Protein AF-A0A3D4M7S8-F1 (afdb_monomer)

Secondary structure (DSSP, 8-state):
-PPPPP--HHHHHHHHHHHTT-HHHHHHHHHHHHHHHHHHHHHHHHT---TTSS---EEEEEE-----TTT-----GGGSPPSEEEEPPHHHHHHHHHHHH-GGGEEEEE-SS--EEEEEEEEETTEEEEEEEEETTTTEEEEES--TT-STEEEPHHHHHHHHHH-TT-

Mean predicted aligned error: 6.31 Å

Structure (mmCIF, N/CA/C/O backbone):
data_AF-A0A3D4M7S8-F1
#
_entry.id   AF-A0A3D4M7S8-F1
#
loop_
_atom_site.group_PDB
_atom_site.id
_atom_site.type_symbol
_atom_site.label_atom_id
_atom_site.label_alt_id
_atom_site.label_comp_id
_atom_site.label_asym_id
_atom_site.label_entity_id
_atom_site.label_seq_id
_atom_site.pdbx_PDB_ins_code
_atom_site.Cartn_x
_atom_site.Cartn_y
_atom_site.Cartn_z
_atom_site.occupancy
_atom_site.B_iso_or_equiv
_atom_site.auth_seq_id
_atom_site.auth_comp_id
_atom_site.auth_asym_id
_atom_site.auth_atom_id
_atom_site.pdbx_PDB_model_num
ATOM 1 N N . MET A 1 1 ? 1.469 -21.495 12.853 1.00 38.34 1 MET A N 1
ATOM 2 C CA . MET A 1 1 ? 1.028 -20.091 12.806 1.00 38.34 1 MET A CA 1
ATOM 3 C C . MET A 1 1 ? 2.188 -19.403 12.141 1.00 38.34 1 MET A C 1
ATOM 5 O O . MET A 1 1 ? 3.210 -19.242 12.791 1.00 38.34 1 MET A O 1
ATOM 9 N N . ASP A 1 2 ? 2.115 -19.263 10.822 1.00 37.59 2 ASP A N 1
ATOM 10 C CA . ASP A 1 2 ? 3.260 -18.806 10.039 1.00 37.59 2 ASP A CA 1
ATOM 11 C C . ASP A 1 2 ? 3.527 -17.348 10.408 1.00 37.59 2 ASP A C 1
ATOM 13 O O . ASP A 1 2 ? 2.611 -16.522 10.376 1.00 37.59 2 ASP A O 1
ATOM 17 N N . GLU A 1 3 ? 4.750 -17.072 10.860 1.00 39.53 3 GLU A N 1
ATOM 18 C CA . GLU A 1 3 ? 5.221 -15.721 11.139 1.00 39.53 3 GLU A CA 1
ATOM 19 C C . GLU A 1 3 ? 5.021 -14.890 9.870 1.00 39.53 3 GLU A C 1
ATOM 21 O O . GLU A 1 3 ? 5.575 -15.196 8.812 1.00 39.53 3 GLU A O 1
ATOM 26 N N . GLN A 1 4 ? 4.166 -13.869 9.955 1.00 46.22 4 GLN A N 1
ATOM 27 C CA . GLN A 1 4 ? 4.082 -12.852 8.914 1.00 46.22 4 GLN A CA 1
ATOM 28 C C . GLN A 1 4 ? 5.493 -12.267 8.770 1.00 46.22 4 GLN A C 1
ATOM 30 O O . GLN A 1 4 ? 6.069 -11.892 9.795 1.00 46.22 4 GLN A O 1
ATOM 35 N N . PRO A 1 5 ? 6.074 -12.223 7.558 1.00 51.12 5 PRO A N 1
ATOM 36 C CA . PRO A 1 5 ? 7.415 -11.693 7.386 1.00 51.12 5 PRO A CA 1
ATOM 37 C C . PRO A 1 5 ? 7.458 -10.272 7.946 1.00 51.12 5 PRO A C 1
ATOM 39 O O . PRO A 1 5 ? 6.611 -9.438 7.621 1.00 51.12 5 PRO A O 1
ATOM 42 N N . GLU A 1 6 ? 8.415 -10.040 8.839 1.00 61.84 6 GLU A N 1
ATOM 43 C CA . GLU A 1 6 ? 8.645 -8.748 9.467 1.00 61.84 6 GLU A CA 1
ATOM 44 C C . GLU A 1 6 ? 8.830 -7.681 8.381 1.00 61.84 6 GLU A C 1
ATOM 46 O O . GLU A 1 6 ? 9.541 -7.891 7.394 1.00 61.84 6 GLU A O 1
ATOM 51 N N . TYR A 1 7 ? 8.144 -6.548 8.531 1.00 79.06 7 TYR A N 1
ATOM 52 C CA . TYR A 1 7 ? 8.254 -5.436 7.599 1.00 79.06 7 TYR A CA 1
ATOM 53 C C . TYR A 1 7 ? 9.674 -4.857 7.668 1.00 79.06 7 TYR A C 1
ATOM 55 O O . TYR A 1 7 ? 10.027 -4.141 8.604 1.00 79.06 7 TYR A O 1
ATOM 63 N N . ASN A 1 8 ? 10.506 -5.208 6.686 1.00 87.38 8 ASN A N 1
ATOM 64 C CA . ASN A 1 8 ? 11.926 -4.878 6.668 1.00 87.38 8 ASN A CA 1
ATOM 65 C C . ASN A 1 8 ? 12.215 -3.778 5.638 1.00 87.38 8 ASN A C 1
ATOM 67 O O . ASN A 1 8 ? 12.327 -4.038 4.437 1.00 87.38 8 ASN A O 1
ATOM 71 N N . ILE A 1 9 ? 12.363 -2.543 6.124 1.00 90.25 9 ILE A N 1
ATOM 72 C CA . ILE A 1 9 ? 12.622 -1.373 5.276 1.00 90.25 9 ILE A CA 1
ATOM 73 C C . ILE A 1 9 ? 13.927 -1.525 4.486 1.00 90.25 9 ILE A C 1
ATOM 75 O O . ILE A 1 9 ? 13.965 -1.169 3.309 1.00 90.25 9 ILE A O 1
ATOM 79 N N . GLU A 1 10 ? 14.987 -2.063 5.092 1.00 90.44 10 GLU A N 1
ATOM 80 C CA . GLU A 1 10 ? 16.284 -2.220 4.421 1.00 90.44 10 GLU A CA 1
ATOM 81 C C . GLU A 1 10 ? 16.175 -3.168 3.225 1.00 90.44 10 GLU A C 1
ATOM 83 O O . GLU A 1 10 ? 16.642 -2.847 2.132 1.00 90.44 10 GLU A O 1
ATOM 88 N N . GLN A 1 11 ? 15.467 -4.286 3.392 1.00 90.69 11 GLN A N 1
ATOM 89 C CA . GLN A 1 11 ? 15.215 -5.233 2.310 1.00 90.69 11 GLN A CA 1
ATOM 90 C C . GLN A 1 11 ? 14.383 -4.613 1.176 1.00 90.69 11 GLN A C 1
ATOM 92 O O . GLN A 1 11 ? 14.653 -4.869 -0.003 1.00 90.69 11 GLN A O 1
ATOM 97 N N . ILE A 1 12 ? 13.384 -3.789 1.510 1.00 92.25 12 ILE A N 1
ATOM 98 C CA . ILE A 1 12 ? 12.583 -3.061 0.516 1.00 92.25 12 ILE A CA 1
ATOM 99 C C . ILE A 1 12 ? 13.473 -2.074 -0.249 1.00 92.25 12 ILE A C 1
ATOM 101 O O . ILE A 1 12 ? 13.473 -2.062 -1.480 1.00 92.25 12 ILE A O 1
ATOM 105 N N . VAL A 1 13 ? 14.284 -1.285 0.460 1.00 94.06 13 VAL A N 1
ATOM 106 C CA . VAL A 1 13 ? 15.215 -0.323 -0.147 1.00 94.06 13 VAL A CA 1
ATOM 107 C C . VAL A 1 13 ? 16.223 -1.023 -1.058 1.00 94.06 13 VAL A C 1
ATOM 109 O O . VAL A 1 13 ? 16.473 -0.551 -2.167 1.00 94.06 13 VAL A O 1
ATOM 112 N N . ASP A 1 14 ? 16.770 -2.163 -0.648 1.00 92.81 14 ASP A N 1
ATOM 113 C CA . ASP A 1 14 ? 17.697 -2.937 -1.475 1.00 92.81 14 ASP A CA 1
ATOM 114 C C . ASP A 1 14 ? 17.026 -3.536 -2.715 1.00 92.81 14 ASP A C 1
ATOM 116 O O . ASP A 1 14 ? 17.668 -3.674 -3.758 1.00 92.81 14 ASP A O 1
ATOM 120 N N . THR A 1 15 ? 15.734 -3.856 -2.637 1.00 92.00 15 THR A N 1
ATOM 121 C CA . THR A 1 15 ? 14.944 -4.278 -3.802 1.00 92.00 15 THR A CA 1
ATOM 122 C C . THR A 1 15 ? 14.779 -3.119 -4.785 1.00 92.00 15 THR A C 1
ATOM 124 O O . THR A 1 15 ? 15.110 -3.268 -5.958 1.00 92.00 15 THR A O 1
ATOM 127 N N . LEU A 1 16 ? 14.398 -1.934 -4.303 1.00 93.44 16 LEU A N 1
ATOM 128 C CA . LEU A 1 16 ? 14.276 -0.730 -5.134 1.00 93.44 16 LEU A CA 1
ATOM 129 C C . LEU A 1 16 ? 15.615 -0.316 -5.769 1.00 93.44 16 LEU A C 1
ATOM 131 O O . LEU A 1 16 ? 15.663 0.088 -6.927 1.00 93.44 16 LEU A O 1
ATOM 135 N N . ARG A 1 17 ? 16.735 -0.462 -5.050 1.00 94.25 17 ARG A N 1
ATOM 136 C CA . ARG A 1 17 ? 18.076 -0.217 -5.611 1.00 94.25 17 ARG A CA 1
ATOM 137 C C . ARG A 1 17 ? 18.422 -1.169 -6.753 1.00 94.25 17 ARG A C 1
ATOM 139 O O . ARG A 1 17 ? 19.168 -0.779 -7.644 1.00 94.25 17 ARG A O 1
ATOM 146 N N . LYS A 1 18 ? 17.904 -2.401 -6.738 1.00 93.12 18 LYS A N 1
ATOM 147 C CA . LYS A 1 18 ? 18.058 -3.339 -7.860 1.00 93.12 18 LYS A CA 1
ATOM 148 C C . LYS A 1 18 ? 17.182 -2.945 -9.046 1.00 93.12 18 LYS A C 1
ATOM 150 O O . LYS A 1 18 ? 17.637 -3.106 -10.172 1.00 93.12 18 LYS A O 1
ATOM 155 N N . GLU A 1 19 ? 15.988 -2.394 -8.817 1.00 91.62 19 GLU A N 1
ATOM 156 C CA . GLU A 1 19 ? 15.146 -1.844 -9.895 1.00 91.62 19 GLU A CA 1
ATOM 157 C C . GLU A 1 19 ? 15.848 -0.696 -10.637 1.00 91.62 19 GLU A C 1
ATOM 159 O O . GLU A 1 19 ? 15.741 -0.608 -11.855 1.00 91.62 19 GLU A O 1
ATOM 164 N N . LEU A 1 20 ? 16.657 0.120 -9.945 1.00 92.94 20 LEU A N 1
ATOM 165 C CA . LEU A 1 20 ? 17.495 1.157 -10.576 1.00 92.94 20 LEU A CA 1
ATOM 166 C C . LEU A 1 20 ? 18.611 0.608 -11.484 1.00 92.94 20 LEU A C 1
ATOM 168 O O . LEU A 1 20 ? 19.289 1.378 -12.159 1.00 92.94 20 LEU A O 1
ATOM 172 N N . LEU A 1 21 ? 18.839 -0.707 -11.501 1.00 93.50 21 LEU A N 1
ATOM 173 C CA . LEU A 1 21 ? 19.765 -1.349 -12.437 1.00 93.50 21 LEU A CA 1
ATOM 174 C C . LEU A 1 21 ? 19.048 -1.869 -13.694 1.00 93.50 21 LEU A C 1
ATOM 176 O O . LEU A 1 21 ? 19.717 -2.256 -14.653 1.00 93.50 21 LEU A O 1
ATOM 180 N N . ASP A 1 22 ? 17.711 -1.885 -13.703 1.00 92.31 22 ASP A N 1
ATOM 181 C CA . ASP A 1 22 ? 16.904 -2.290 -14.851 1.00 92.31 22 ASP A CA 1
ATOM 182 C C . ASP A 1 22 ? 16.692 -1.101 -15.794 1.00 92.31 22 ASP A C 1
ATOM 184 O O . ASP A 1 22 ? 15.946 -0.163 -15.504 1.00 92.31 22 ASP A O 1
ATOM 188 N N . THR A 1 23 ? 17.343 -1.150 -16.957 1.00 89.94 23 THR A N 1
ATOM 189 C CA . THR A 1 23 ? 17.296 -0.072 -17.953 1.00 89.94 23 THR A CA 1
ATOM 190 C C . THR A 1 23 ? 15.869 0.245 -18.410 1.00 89.94 23 THR A C 1
ATOM 192 O O . THR A 1 23 ? 15.551 1.415 -18.602 1.00 89.94 23 THR A O 1
ATOM 195 N N . ALA A 1 24 ? 14.990 -0.756 -18.526 1.00 87.69 24 ALA A N 1
ATOM 196 C CA . ALA A 1 24 ? 13.619 -0.540 -18.989 1.00 87.69 24 ALA A CA 1
ATOM 197 C C . ALA A 1 24 ? 12.772 0.230 -17.961 1.00 87.69 24 ALA A C 1
ATOM 199 O O . ALA A 1 24 ? 11.914 1.038 -18.330 1.00 87.69 24 ALA A O 1
ATOM 200 N N . LEU A 1 25 ? 13.019 -0.001 -16.667 1.00 86.94 25 LEU A N 1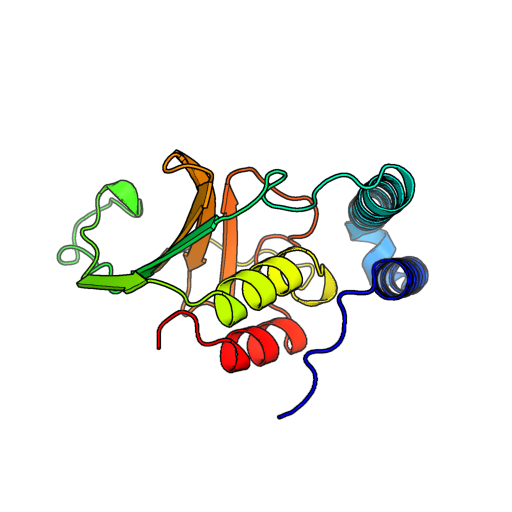
ATOM 201 C CA . LEU A 1 25 ? 12.349 0.723 -15.586 1.00 86.94 25 LEU A CA 1
ATOM 202 C C . LEU A 1 25 ? 12.921 2.129 -15.413 1.00 86.94 25 LEU A C 1
ATOM 204 O O . LEU A 1 25 ? 12.156 3.086 -15.292 1.00 86.94 25 LEU A O 1
ATOM 208 N N . VAL A 1 26 ? 14.248 2.265 -15.431 1.00 89.25 26 VAL A N 1
ATOM 209 C CA . VAL A 1 26 ? 14.943 3.545 -15.216 1.00 89.25 26 VAL A CA 1
ATOM 210 C C . VAL A 1 26 ? 14.517 4.596 -16.236 1.00 89.25 26 VAL A C 1
ATOM 212 O O . VAL A 1 26 ? 14.216 5.719 -15.843 1.00 89.25 26 VAL A O 1
ATOM 215 N N . GLU A 1 27 ? 14.388 4.225 -17.514 1.00 90.81 27 GLU A N 1
ATOM 216 C CA . GLU A 1 27 ? 13.973 5.145 -18.586 1.00 90.81 27 GLU A CA 1
ATOM 217 C C . GLU A 1 27 ? 12.663 5.895 -18.289 1.00 90.81 27 GLU A C 1
ATOM 219 O O . GLU A 1 27 ? 12.477 7.013 -18.770 1.00 90.81 27 GLU A O 1
ATOM 224 N N . ASN A 1 28 ? 11.765 5.307 -17.491 1.00 89.12 28 ASN A N 1
ATOM 225 C CA . ASN A 1 28 ? 10.426 5.847 -17.250 1.00 89.12 28 ASN A CA 1
ATOM 226 C C . ASN A 1 28 ? 10.145 6.189 -15.777 1.00 89.12 28 ASN A C 1
ATOM 228 O O . ASN A 1 28 ? 9.290 7.032 -15.501 1.00 89.12 28 ASN A O 1
ATOM 232 N N . PHE A 1 29 ? 10.834 5.552 -14.823 1.00 92.12 29 PHE A N 1
ATOM 233 C CA . PHE A 1 29 ? 10.439 5.562 -13.409 1.00 92.12 29 PHE A CA 1
ATOM 234 C C . PHE A 1 29 ? 11.569 5.860 -12.416 1.00 92.12 29 PHE A C 1
ATOM 236 O O . PHE A 1 29 ? 11.313 5.830 -11.211 1.00 92.12 29 PHE A O 1
ATOM 243 N N . GLU A 1 30 ? 12.779 6.203 -12.872 1.00 93.69 30 GLU A N 1
ATOM 244 C CA . GLU A 1 30 ? 13.940 6.490 -12.008 1.00 93.69 30 GLU A CA 1
ATOM 245 C C . GLU A 1 30 ? 13.600 7.442 -10.849 1.00 93.69 30 GLU A C 1
ATOM 247 O O . GLU A 1 30 ? 13.738 7.078 -9.682 1.00 93.69 30 GLU A O 1
ATOM 252 N N . ILE A 1 31 ? 13.041 8.618 -11.155 1.00 92.69 31 ILE A N 1
ATOM 253 C CA . ILE A 1 31 ? 12.691 9.645 -10.157 1.00 92.69 31 ILE A CA 1
ATOM 254 C C . ILE A 1 31 ? 11.717 9.101 -9.101 1.00 92.69 31 ILE A C 1
ATOM 256 O O . ILE A 1 31 ? 11.818 9.425 -7.915 1.00 92.69 31 ILE A O 1
ATOM 260 N N . MET A 1 32 ? 10.759 8.269 -9.516 1.00 92.50 32 MET A N 1
ATOM 261 C CA . MET A 1 32 ? 9.779 7.684 -8.605 1.00 92.50 32 MET A CA 1
ATOM 262 C C . MET A 1 32 ? 10.431 6.649 -7.682 1.00 92.50 32 MET A C 1
ATOM 264 O O . MET A 1 32 ? 10.145 6.635 -6.483 1.00 92.50 32 MET A O 1
ATOM 268 N N . ILE A 1 33 ? 11.308 5.802 -8.225 1.00 94.38 33 ILE A N 1
ATOM 269 C CA . ILE A 1 33 ? 12.059 4.807 -7.454 1.00 94.38 33 ILE A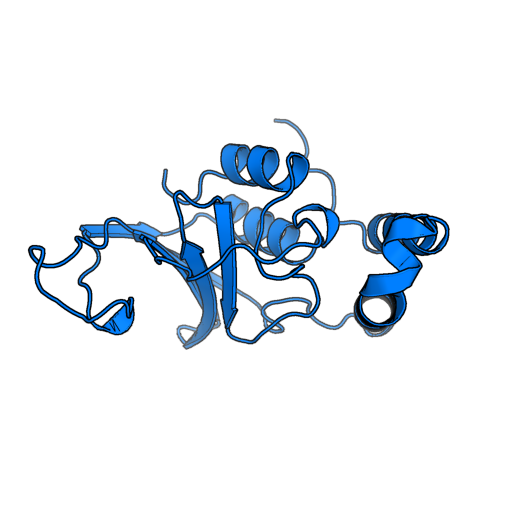 CA 1
ATOM 270 C C . ILE A 1 33 ? 12.962 5.511 -6.431 1.00 94.38 33 ILE A C 1
ATOM 272 O O . ILE A 1 33 ? 12.921 5.188 -5.241 1.00 94.38 33 ILE A O 1
ATOM 276 N N . GLU A 1 34 ? 13.706 6.536 -6.851 1.00 94.75 34 GLU A N 1
ATOM 277 C CA . GLU A 1 34 ? 14.553 7.337 -5.962 1.00 94.75 34 GLU A CA 1
ATOM 278 C C . GLU A 1 34 ? 13.753 8.022 -4.846 1.00 94.75 34 GLU A C 1
ATOM 280 O O . GLU A 1 34 ? 14.189 8.056 -3.690 1.00 94.75 34 GLU A O 1
ATOM 285 N N . HIS A 1 35 ? 12.569 8.553 -5.165 1.00 93.69 35 HIS A N 1
ATOM 286 C CA . HIS A 1 35 ? 11.709 9.195 -4.176 1.00 93.69 35 HIS A CA 1
ATOM 287 C C . HIS A 1 35 ? 11.250 8.207 -3.093 1.00 93.69 35 HIS A C 1
ATOM 289 O O . HIS A 1 35 ? 11.315 8.536 -1.906 1.00 93.69 35 HIS A O 1
ATOM 295 N N . LYS A 1 36 ? 10.871 6.978 -3.469 1.00 94.25 36 LYS A N 1
ATOM 296 C CA . LYS A 1 36 ? 10.515 5.915 -2.511 1.00 94.25 36 LYS A CA 1
ATOM 297 C C . LYS A 1 36 ? 11.686 5.528 -1.626 1.00 94.25 36 LYS A C 1
ATOM 299 O O . LYS A 1 36 ? 11.523 5.463 -0.410 1.00 94.25 36 LYS A O 1
ATOM 304 N N . ILE A 1 37 ? 12.867 5.322 -2.217 1.00 95.19 37 ILE A N 1
ATOM 305 C CA . ILE A 1 37 ? 14.091 5.006 -1.469 1.00 95.19 37 ILE A CA 1
ATOM 306 C C . ILE A 1 37 ? 14.361 6.095 -0.429 1.00 95.19 37 ILE A C 1
ATOM 308 O O . ILE A 1 37 ? 14.634 5.783 0.731 1.00 95.19 37 ILE A O 1
ATOM 312 N N . ARG A 1 38 ? 14.252 7.370 -0.821 1.00 94.00 38 ARG A N 1
ATOM 313 C CA . ARG A 1 38 ? 14.457 8.507 0.083 1.00 94.00 38 ARG A CA 1
ATOM 314 C C . ARG A 1 38 ? 13.427 8.536 1.209 1.00 94.00 38 ARG A C 1
ATOM 316 O O . ARG A 1 38 ? 13.819 8.702 2.359 1.00 94.00 38 ARG A O 1
ATOM 323 N N . TYR A 1 39 ? 12.147 8.364 0.885 1.00 92.38 39 TYR A N 1
ATOM 324 C CA . TYR A 1 39 ? 11.061 8.357 1.866 1.00 92.38 39 TYR A CA 1
ATOM 325 C C . TYR A 1 39 ? 11.243 7.235 2.899 1.00 92.38 39 TYR A C 1
ATOM 327 O O . TYR A 1 39 ? 11.236 7.498 4.099 1.00 92.38 39 TYR A O 1
ATOM 335 N N . LEU A 1 40 ? 11.504 6.008 2.440 1.00 93.19 40 LEU A N 1
ATOM 336 C CA . LEU A 1 40 ? 11.740 4.849 3.304 1.00 93.19 40 LEU A CA 1
ATOM 337 C C . LEU A 1 40 ? 13.003 5.005 4.158 1.00 93.19 40 LEU A C 1
ATOM 339 O O . LEU A 1 40 ? 12.978 4.721 5.351 1.00 93.19 40 LEU A O 1
ATOM 343 N N . SER A 1 41 ? 14.096 5.502 3.572 1.00 91.62 41 SER A N 1
ATOM 344 C CA . SER A 1 41 ? 15.345 5.736 4.307 1.00 91.62 41 SER A CA 1
ATOM 345 C C . SER A 1 41 ? 15.168 6.800 5.391 1.00 91.62 41 SER A C 1
ATOM 347 O O . SER A 1 41 ? 15.657 6.626 6.503 1.00 91.62 41 SER A O 1
ATOM 349 N N . TYR A 1 42 ? 14.440 7.882 5.090 1.00 89.50 42 TYR A N 1
ATOM 350 C CA . TYR A 1 42 ? 14.107 8.908 6.077 1.00 89.50 42 TYR A CA 1
ATOM 351 C C . TYR A 1 42 ? 13.265 8.328 7.216 1.00 89.50 42 TYR A C 1
ATOM 353 O O . TYR A 1 42 ? 13.605 8.526 8.380 1.00 89.50 42 TYR A O 1
ATOM 361 N N . ALA A 1 43 ? 12.220 7.564 6.885 1.00 87.81 43 ALA A N 1
ATOM 362 C CA . ALA A 1 43 ? 11.364 6.938 7.884 1.00 87.81 43 ALA A CA 1
ATOM 363 C C . ALA A 1 43 ? 12.129 5.978 8.801 1.00 87.81 43 ALA A C 1
ATOM 365 O O . ALA A 1 43 ? 11.936 6.007 10.014 1.00 87.81 43 ALA A O 1
ATOM 366 N N . ASN A 1 44 ? 13.061 5.203 8.240 1.00 88.62 44 ASN A N 1
ATOM 367 C CA . ASN A 1 44 ? 13.912 4.300 9.010 1.00 88.62 44 ASN A CA 1
ATOM 368 C C . ASN A 1 44 ? 14.870 5.050 9.954 1.00 88.62 44 ASN A C 1
ATOM 370 O O . ASN A 1 44 ? 15.076 4.631 11.087 1.00 88.62 44 ASN A O 1
ATOM 374 N N . CYS A 1 45 ? 15.465 6.162 9.509 1.00 87.31 45 CYS A N 1
ATOM 375 C CA . CYS A 1 45 ? 16.418 6.922 10.325 1.00 87.31 45 CYS A CA 1
ATOM 376 C C . CYS A 1 45 ? 15.752 7.768 11.420 1.00 87.31 45 CYS A C 1
ATOM 378 O O . CYS A 1 45 ? 16.296 7.873 12.517 1.00 87.31 45 CYS A O 1
ATOM 380 N N . ASP A 1 46 ? 14.612 8.392 11.119 1.00 86.69 46 ASP A N 1
ATOM 381 C CA . ASP A 1 46 ? 13.908 9.310 12.028 1.00 86.69 46 ASP A CA 1
ATOM 382 C C . ASP A 1 46 ? 12.829 8.599 12.866 1.00 86.69 46 ASP A C 1
ATOM 384 O O . ASP A 1 46 ? 12.119 9.230 13.645 1.00 86.69 46 ASP A O 1
ATOM 388 N N . ASN A 1 47 ? 12.682 7.276 12.703 1.00 82.12 47 ASN A N 1
ATOM 389 C CA . ASN A 1 47 ? 11.577 6.486 13.257 1.00 82.12 47 ASN A CA 1
ATOM 390 C C . ASN A 1 47 ? 10.206 7.120 12.967 1.00 82.12 47 ASN A C 1
ATOM 392 O O . ASN A 1 47 ? 9.304 7.099 13.810 1.00 82.12 47 ASN A O 1
ATOM 396 N N . SER A 1 48 ? 10.061 7.740 11.793 1.00 86.19 48 SER A N 1
ATOM 397 C CA . SER A 1 48 ? 8.802 8.369 11.423 1.00 86.19 48 SER A CA 1
ATOM 398 C C . SER A 1 48 ? 7.781 7.305 11.030 1.00 86.19 48 SER A C 1
ATOM 400 O O . SER A 1 48 ? 8.113 6.218 10.550 1.00 86.19 48 SER A O 1
ATOM 402 N N . LEU A 1 49 ? 6.507 7.611 11.264 1.00 86.12 49 LEU A N 1
ATOM 403 C CA . LEU A 1 49 ? 5.425 6.710 10.899 1.00 86.12 49 LEU A CA 1
ATOM 404 C C . LEU A 1 49 ? 5.258 6.716 9.380 1.00 86.12 49 LEU A C 1
ATOM 406 O O . LEU A 1 49 ? 5.084 7.767 8.765 1.00 86.12 49 LEU A O 1
ATOM 410 N N . LEU A 1 50 ? 5.273 5.523 8.798 1.00 90.88 50 LEU A N 1
ATOM 411 C CA . LEU A 1 50 ? 4.864 5.289 7.417 1.00 90.88 50 LEU A CA 1
ATOM 412 C C . LEU A 1 50 ? 3.341 5.418 7.288 1.00 90.88 50 LEU A C 1
ATOM 414 O O . LEU A 1 50 ? 2.660 5.635 8.293 1.00 90.88 50 LEU A O 1
ATOM 418 N N . PHE A 1 51 ? 2.780 5.278 6.079 1.00 91.12 51 PHE A N 1
ATOM 419 C CA . PHE A 1 51 ? 1.332 5.389 5.866 1.00 91.12 51 PHE A CA 1
ATOM 420 C C . PHE A 1 51 ? 0.570 4.536 6.901 1.00 91.12 51 PHE A C 1
ATOM 422 O O . PHE A 1 51 ? 0.856 3.339 7.012 1.00 91.12 51 PHE A O 1
ATOM 429 N N . PRO A 1 52 ? -0.372 5.123 7.669 1.00 89.44 52 PRO A N 1
ATOM 430 C CA . PRO A 1 52 ? -1.080 6.390 7.420 1.00 89.44 52 PRO A CA 1
ATOM 431 C C . PRO A 1 52 ? -0.450 7.681 7.992 1.00 89.44 52 PRO A C 1
ATOM 433 O O . PRO A 1 52 ? -1.136 8.685 8.162 1.00 89.44 52 PRO A O 1
ATOM 436 N N . ASN A 1 53 ? 0.856 7.691 8.263 1.00 87.62 53 ASN A N 1
ATOM 437 C CA . ASN A 1 53 ? 1.627 8.778 8.887 1.00 87.62 53 ASN A CA 1
ATOM 438 C C . ASN A 1 53 ? 1.178 9.118 10.322 1.00 87.62 53 ASN A C 1
ATOM 440 O O . ASN A 1 53 ? 1.546 10.163 10.859 1.00 87.62 53 ASN A O 1
ATOM 444 N N . GLN A 1 54 ? 0.364 8.253 10.934 1.00 89.62 54 GLN A N 1
ATOM 445 C CA . GLN A 1 54 ? -0.158 8.347 12.298 1.00 89.62 54 GLN A CA 1
ATOM 446 C C . GLN A 1 54 ? -0.427 6.940 12.842 1.00 89.62 54 GLN A C 1
ATOM 448 O O . GLN A 1 54 ? -0.565 5.985 12.076 1.00 89.62 54 GLN A O 1
ATOM 453 N N . GLU A 1 55 ? -0.501 6.810 14.165 1.00 91.88 55 GLU A N 1
ATOM 454 C CA . GLU A 1 55 ? -0.877 5.547 14.800 1.00 91.88 55 GLU A CA 1
ATOM 455 C C . GLU A 1 55 ? -2.312 5.172 14.441 1.00 91.88 55 GLU A C 1
ATOM 457 O O . GLU A 1 55 ? -3.183 6.036 14.373 1.00 91.88 55 GLU A O 1
ATOM 462 N N . VAL A 1 56 ? -2.565 3.879 14.265 1.00 95.31 56 VAL A N 1
ATOM 463 C CA . VAL A 1 56 ? -3.893 3.333 13.981 1.00 95.31 56 VAL A CA 1
ATOM 464 C C . VAL A 1 56 ? -4.340 2.482 15.156 1.00 95.31 56 VAL A C 1
ATOM 466 O O . VAL A 1 56 ? -3.628 1.564 15.558 1.00 95.31 56 VAL A O 1
ATOM 469 N N . ASP A 1 57 ? -5.540 2.744 15.669 1.00 95.31 57 ASP A N 1
ATOM 470 C CA . ASP A 1 57 ? -6.152 1.931 16.724 1.00 95.31 57 ASP A CA 1
ATOM 471 C C . ASP A 1 5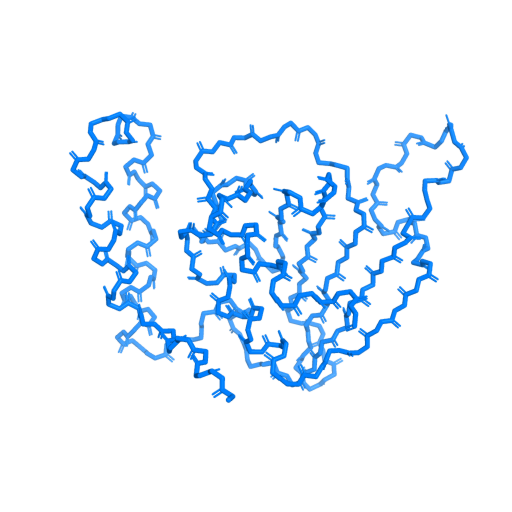7 ? -7.277 1.021 16.217 1.00 95.31 57 ASP A C 1
ATOM 473 O O . ASP A 1 57 ? -7.590 0.006 16.840 1.00 95.31 57 ASP A O 1
ATOM 477 N N . SER A 1 58 ? -7.881 1.361 15.080 1.00 97.06 58 SER A N 1
ATOM 478 C CA . SER A 1 58 ? -9.023 0.641 14.535 1.00 97.06 58 SER A CA 1
ATOM 479 C C . SER A 1 58 ? -9.181 0.888 13.039 1.00 97.06 58 SER A C 1
ATOM 481 O O . SER A 1 58 ? -8.731 1.896 12.490 1.00 97.06 58 SER A O 1
ATOM 483 N N . ALA A 1 59 ? -9.827 -0.056 12.357 1.00 97.62 59 ALA A N 1
ATOM 484 C CA . ALA A 1 59 ? -10.151 0.086 10.949 1.00 97.62 59 ALA A CA 1
ATOM 485 C C . ALA A 1 59 ? -11.462 -0.615 10.598 1.00 97.62 59 ALA A C 1
ATOM 487 O O . ALA A 1 59 ? -11.830 -1.627 11.201 1.00 97.62 59 ALA A O 1
ATOM 488 N N . VAL A 1 60 ? -12.150 -0.088 9.589 1.00 96.44 60 VAL A N 1
ATOM 489 C CA . VAL A 1 60 ? -13.402 -0.648 9.075 1.00 96.44 60 VAL A CA 1
ATOM 490 C C . VAL A 1 60 ? -13.279 -0.848 7.576 1.00 96.44 60 VAL A C 1
ATOM 492 O O . VAL A 1 60 ? -13.014 0.099 6.840 1.00 96.44 60 VAL A O 1
ATOM 495 N N . TYR A 1 61 ? -13.503 -2.079 7.125 1.00 95.44 61 TYR A N 1
ATOM 496 C CA . TYR A 1 61 ? -13.719 -2.394 5.721 1.00 95.44 61 TYR A CA 1
ATOM 497 C C . TYR A 1 61 ? -15.181 -2.140 5.361 1.00 95.44 61 TYR A C 1
ATOM 499 O O . TYR A 1 61 ? -16.083 -2.624 6.042 1.00 95.44 61 TYR A O 1
ATOM 507 N N . MET A 1 62 ? -15.426 -1.416 4.276 1.00 92.81 62 MET A N 1
ATOM 508 C CA . MET A 1 62 ? -16.759 -1.123 3.757 1.00 92.81 62 MET A CA 1
ATOM 509 C C . MET A 1 62 ? -16.806 -1.515 2.285 1.00 92.81 62 MET A C 1
ATOM 511 O O . MET A 1 62 ? -15.978 -1.063 1.493 1.00 92.81 62 MET A O 1
ATOM 515 N N . GLY A 1 63 ? -17.767 -2.355 1.911 1.00 88.56 63 GLY A N 1
ATOM 516 C CA . GLY A 1 63 ? -17.852 -2.918 0.566 1.00 88.56 63 GLY A CA 1
ATOM 517 C C . GLY A 1 63 ? -19.283 -3.093 0.080 1.00 88.56 63 GLY A C 1
ATOM 518 O O . GLY A 1 63 ? -20.249 -2.710 0.743 1.00 88.56 63 GLY A O 1
ATOM 519 N N . GLY A 1 64 ? -19.417 -3.675 -1.113 1.00 74.88 64 GLY A N 1
ATOM 520 C CA . GLY A 1 64 ? -20.723 -3.936 -1.718 1.00 74.88 64 GLY A CA 1
ATOM 521 C C . GLY A 1 64 ? -21.433 -2.657 -2.148 1.00 74.88 64 GLY A C 1
ATOM 522 O O . GLY A 1 64 ? -22.653 -2.571 -2.027 1.00 74.88 64 GLY A O 1
ATOM 523 N N . TYR A 1 65 ? -20.677 -1.654 -2.604 1.00 72.75 65 TYR A N 1
ATOM 524 C CA . TYR A 1 65 ? -21.244 -0.441 -3.179 1.00 72.75 65 TYR A CA 1
ATOM 525 C C . TYR A 1 65 ? -22.010 -0.804 -4.451 1.00 72.75 65 TYR A C 1
ATOM 527 O O . TYR A 1 65 ? -21.418 -0.970 -5.517 1.00 72.75 65 TYR A O 1
ATOM 535 N N . ALA A 1 66 ? -23.329 -0.954 -4.331 1.00 59.88 66 ALA A N 1
ATOM 536 C CA . ALA A 1 66 ? -24.184 -1.175 -5.482 1.00 59.88 66 ALA A CA 1
ATOM 537 C C . ALA A 1 66 ? -23.999 -0.004 -6.457 1.00 59.88 66 ALA A C 1
ATOM 539 O O . ALA A 1 66 ? -24.110 1.163 -6.070 1.00 59.88 66 ALA A O 1
ATOM 540 N N . LEU A 1 67 ? -23.707 -0.309 -7.723 1.00 59.12 67 LEU A N 1
ATOM 541 C CA . LEU A 1 67 ? -23.922 0.654 -8.794 1.00 59.12 67 LEU A CA 1
ATOM 542 C C . LEU A 1 67 ? -25.416 0.977 -8.760 1.00 59.12 67 LEU A C 1
ATOM 544 O O . LEU A 1 67 ? -26.233 0.094 -9.021 1.00 59.12 67 LEU A O 1
ATOM 548 N N . ASN A 1 68 ? -25.776 2.201 -8.368 1.00 50.62 68 ASN A N 1
ATOM 549 C CA . ASN A 1 68 ? -27.159 2.648 -8.465 1.00 50.62 68 ASN A CA 1
ATOM 550 C C . ASN A 1 68 ? -27.580 2.485 -9.934 1.00 50.62 68 ASN A C 1
ATOM 552 O O . ASN A 1 68 ? -26.979 3.085 -10.820 1.00 50.62 68 ASN A O 1
ATOM 556 N N . GLU A 1 69 ? -28.539 1.587 -10.163 1.00 49.31 69 GLU A N 1
ATOM 557 C CA . GLU A 1 69 ? -29.273 1.316 -11.404 1.00 49.31 69 GLU A CA 1
ATOM 558 C C . GLU A 1 69 ? -28.748 2.038 -12.659 1.00 49.31 69 GLU A C 1
ATOM 560 O O . GLU A 1 69 ? -29.173 3.159 -12.899 1.00 49.31 69 GLU A O 1
ATOM 565 N N . LEU A 1 70 ? -27.856 1.395 -13.437 1.00 46.66 70 LEU A N 1
ATOM 566 C CA . LEU A 1 70 ? -27.516 1.546 -14.881 1.00 46.66 70 LEU A CA 1
ATOM 567 C C . LEU A 1 70 ? -27.484 2.941 -15.576 1.00 46.66 70 LEU A C 1
ATOM 569 O O . LEU A 1 70 ? -27.143 3.009 -16.750 1.00 46.66 70 LEU A O 1
ATOM 573 N N . ASN A 1 71 ? -27.773 4.041 -14.887 1.00 46.69 71 ASN A N 1
ATOM 574 C CA . ASN A 1 71 ? -28.011 5.393 -15.400 1.00 46.69 71 ASN A CA 1
ATOM 575 C C . ASN A 1 71 ? -27.438 6.482 -14.476 1.00 46.69 71 ASN A C 1
ATOM 577 O O . ASN A 1 71 ? -27.555 7.670 -14.786 1.00 46.69 71 ASN A O 1
ATOM 581 N N . SER A 1 72 ? -26.819 6.133 -13.342 1.00 50.91 72 SER A N 1
ATOM 582 C CA . SER A 1 72 ? -26.098 7.128 -12.551 1.00 50.91 72 SER A CA 1
ATOM 583 C C . SER A 1 72 ? -24.729 7.377 -13.184 1.00 50.91 72 SER A C 1
ATOM 585 O O . SER A 1 72 ? -23.832 6.547 -13.069 1.00 50.91 72 SER A O 1
ATOM 587 N N . ASN A 1 73 ? -24.530 8.553 -13.778 1.00 54.41 73 ASN A N 1
ATOM 588 C CA . ASN A 1 73 ? -23.207 9.059 -14.181 1.00 54.41 73 ASN A CA 1
ATOM 589 C C . ASN A 1 73 ? -22.276 9.348 -12.978 1.00 54.41 73 ASN A C 1
ATOM 591 O O . ASN A 1 73 ? -21.277 10.051 -13.121 1.00 54.41 73 ASN A O 1
ATOM 595 N N . ASP A 1 74 ? -22.618 8.866 -11.780 1.00 59.28 74 ASP A N 1
ATOM 596 C CA . ASP A 1 74 ? -21.891 9.133 -10.550 1.00 59.28 74 ASP A CA 1
ATOM 597 C C . ASP A 1 74 ? -21.038 7.923 -10.144 1.00 59.28 74 ASP A C 1
ATOM 599 O O . ASP A 1 74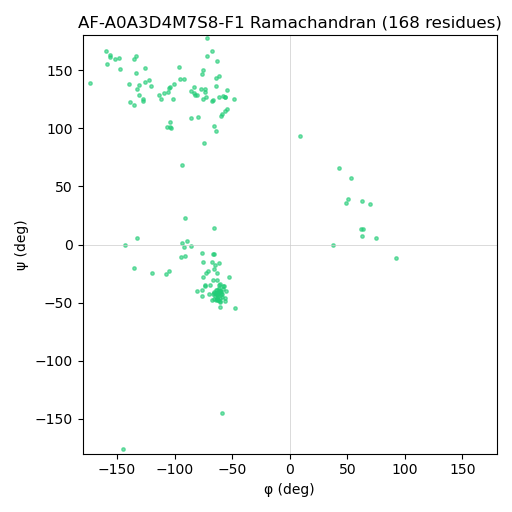 ? -21.505 6.918 -9.598 1.00 59.28 74 ASP A O 1
ATOM 603 N N . PHE A 1 75 ? -19.749 8.022 -10.461 1.00 63.88 75 PHE A N 1
ATOM 604 C CA . PHE A 1 75 ? -18.742 7.007 -10.160 1.00 63.88 75 PHE A CA 1
ATOM 605 C C . PHE A 1 75 ? -18.084 7.197 -8.785 1.00 63.88 75 PHE A C 1
ATOM 607 O O . PHE A 1 75 ? -17.185 6.435 -8.430 1.00 63.88 75 PHE A O 1
ATOM 614 N N . ARG A 1 76 ? -18.515 8.191 -7.996 1.00 65.69 76 ARG A N 1
ATOM 615 C CA . ARG A 1 76 ? -17.925 8.491 -6.685 1.00 65.69 76 ARG A CA 1
ATOM 616 C C . ARG A 1 76 ? -18.415 7.492 -5.634 1.00 65.69 76 ARG A C 1
ATOM 618 O O . ARG A 1 76 ? -19.608 7.242 -5.518 1.00 65.69 76 ARG A O 1
ATOM 625 N N . LEU A 1 77 ? -17.511 6.943 -4.818 1.00 67.44 77 LEU A N 1
ATOM 626 C CA . LEU A 1 77 ? -17.891 6.067 -3.690 1.00 67.44 77 LEU A CA 1
ATOM 627 C C . LEU A 1 77 ? -18.763 6.767 -2.661 1.00 67.44 77 LEU A C 1
ATOM 629 O O . LEU A 1 77 ? -19.638 6.150 -2.070 1.00 67.44 77 LEU A O 1
ATOM 633 N N . GLU A 1 78 ? -18.505 8.051 -2.448 1.00 66.94 78 GLU A N 1
ATOM 634 C CA . GLU A 1 78 ? -19.136 8.867 -1.410 1.00 66.94 78 GLU A CA 1
ATOM 635 C C . GLU A 1 78 ? -20.647 9.015 -1.610 1.00 66.94 78 GLU A C 1
ATOM 637 O O . GLU A 1 78 ? -21.378 9.229 -0.646 1.00 66.94 78 GLU A O 1
ATOM 642 N N . SER A 1 79 ? -21.126 8.876 -2.849 1.00 69.75 79 SER A N 1
ATOM 643 C CA . SER A 1 79 ? -22.553 8.903 -3.170 1.00 69.75 79 SER A CA 1
ATOM 644 C C . SER A 1 79 ? -23.208 7.521 -3.146 1.00 69.75 79 SER A C 1
ATOM 646 O O . SER A 1 79 ? -24.438 7.417 -3.177 1.00 69.75 79 SER A O 1
ATOM 648 N N . ARG A 1 80 ? -22.416 6.448 -3.051 1.00 72.50 80 ARG A N 1
ATOM 649 C CA . ARG A 1 80 ? -22.908 5.072 -2.977 1.00 72.50 80 ARG A CA 1
ATOM 650 C C . ARG A 1 80 ? -23.075 4.658 -1.520 1.00 72.50 80 ARG A C 1
ATOM 652 O O . ARG A 1 80 ? -22.271 4.991 -0.654 1.00 72.50 80 ARG A O 1
ATOM 659 N N . LYS A 1 81 ? -24.121 3.882 -1.237 1.00 74.25 81 LYS A N 1
ATOM 660 C CA . LYS A 1 81 ? -24.297 3.285 0.091 1.00 74.25 81 LYS A CA 1
ATOM 661 C C . LYS A 1 81 ? -23.520 1.967 0.161 1.00 74.25 81 LYS A C 1
ATOM 663 O O . LYS A 1 81 ? -23.652 1.164 -0.765 1.00 74.25 81 LYS A O 1
ATOM 668 N N . PRO A 1 82 ? -22.731 1.730 1.222 1.00 78.75 82 PRO A N 1
ATOM 669 C CA . PRO A 1 82 ? -22.074 0.445 1.421 1.00 78.75 82 PRO A CA 1
ATOM 670 C C . PRO A 1 82 ? -23.137 -0.638 1.627 1.00 78.75 82 PRO A C 1
ATOM 672 O O . PRO A 1 82 ? -24.106 -0.438 2.363 1.00 78.75 82 PRO A O 1
ATOM 675 N N . GLY A 1 83 ? -22.955 -1.787 0.983 1.00 80.56 83 GLY A N 1
ATOM 676 C CA . GLY A 1 83 ? -23.805 -2.958 1.189 1.00 80.56 83 GLY A CA 1
ATOM 677 C C . GLY A 1 83 ? -23.499 -3.669 2.507 1.00 80.56 83 GLY A C 1
ATOM 678 O O . GLY A 1 83 ? -24.383 -4.287 3.093 1.00 80.56 83 GLY A O 1
ATOM 679 N N . PHE A 1 84 ? -22.257 -3.568 2.989 1.00 87.88 84 PHE A N 1
ATOM 680 C CA . PHE A 1 84 ? -21.824 -4.141 4.261 1.00 87.88 84 PHE A CA 1
ATOM 681 C C . PHE A 1 84 ? -20.595 -3.417 4.828 1.00 87.88 84 PHE A C 1
ATOM 683 O O . PHE A 1 84 ? -19.865 -2.734 4.103 1.00 87.88 84 PHE A O 1
ATOM 690 N N . ALA A 1 85 ? -20.364 -3.599 6.130 1.00 92.25 85 ALA A N 1
ATOM 691 C CA . ALA A 1 85 ? -19.189 -3.109 6.838 1.00 92.25 85 ALA A CA 1
ATOM 692 C C . ALA A 1 85 ? -18.682 -4.155 7.843 1.00 92.25 85 ALA A C 1
ATOM 694 O O . ALA A 1 85 ? -19.482 -4.767 8.553 1.00 92.25 85 ALA A O 1
ATOM 695 N N . THR A 1 86 ? -17.362 -4.323 7.916 1.00 93.56 86 THR A N 1
ATOM 696 C CA . THR A 1 86 ? -16.677 -5.267 8.808 1.00 93.56 86 THR A CA 1
ATOM 697 C C . THR A 1 86 ? -15.550 -4.550 9.541 1.00 93.56 86 THR A C 1
ATOM 699 O O . THR A 1 86 ? -14.709 -3.903 8.919 1.00 93.56 86 THR A O 1
ATOM 702 N N . ILE A 1 87 ? -15.514 -4.671 10.868 1.00 95.56 87 ILE A N 1
ATOM 703 C CA . ILE A 1 87 ? -14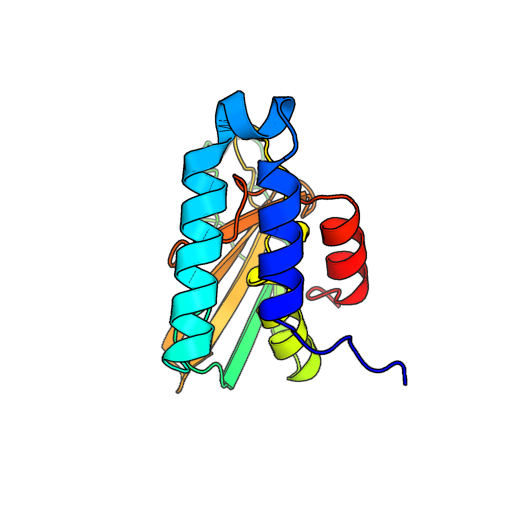.394 -4.181 11.682 1.00 95.56 87 ILE A CA 1
ATOM 704 C C . ILE A 1 87 ? -13.201 -5.118 11.480 1.00 95.56 87 ILE A C 1
ATOM 706 O O . ILE A 1 87 ? -13.347 -6.336 11.586 1.00 95.56 87 ILE A O 1
ATOM 710 N N . LEU A 1 88 ? -12.025 -4.556 11.203 1.00 96.44 88 LEU A N 1
ATOM 711 C CA . LEU A 1 88 ? -10.800 -5.336 11.053 1.00 96.44 88 LEU A CA 1
ATOM 712 C C . LEU A 1 88 ? -10.177 -5.627 12.421 1.00 96.44 88 LEU A C 1
ATOM 714 O O . LEU A 1 88 ? -10.077 -4.742 13.271 1.00 96.44 88 LEU A O 1
ATOM 718 N N . CYS A 1 89 ? -9.737 -6.868 12.627 1.00 95.12 89 CYS A N 1
ATOM 719 C CA . CYS A 1 89 ? -8.917 -7.221 13.782 1.00 95.12 89 CYS A CA 1
ATOM 720 C C . CYS A 1 89 ? -7.497 -6.653 13.637 1.00 95.12 89 CYS A C 1
ATOM 722 O O . CYS A 1 89 ? -7.064 -6.308 12.532 1.00 95.12 89 CYS A O 1
ATOM 724 N N . LYS A 1 90 ? -6.764 -6.573 14.753 1.00 93.31 90 LYS A N 1
ATOM 725 C CA . LYS A 1 90 ? -5.427 -5.970 14.798 1.00 93.31 90 LYS A CA 1
ATOM 726 C C . LYS A 1 90 ? -4.465 -6.606 13.793 1.00 93.31 90 LYS A C 1
ATOM 728 O O . LYS A 1 90 ? -3.752 -5.891 13.105 1.00 93.31 90 LYS A O 1
ATOM 733 N N . GLU A 1 91 ? -4.512 -7.923 13.636 1.00 93.31 91 GLU A N 1
ATOM 734 C CA . GLU A 1 91 ? -3.650 -8.654 12.706 1.00 93.31 91 GLU A CA 1
ATOM 735 C C . GLU A 1 91 ? -3.878 -8.214 11.254 1.00 93.31 91 GLU A C 1
ATOM 737 O O . GLU A 1 91 ? -2.926 -8.061 10.494 1.00 93.31 91 GLU A O 1
ATOM 742 N N . LYS A 1 92 ? -5.134 -7.959 10.865 1.00 94.38 92 LYS A N 1
ATOM 743 C CA . LYS A 1 92 ? -5.462 -7.459 9.521 1.00 94.38 92 LYS A CA 1
ATOM 744 C C . LYS A 1 92 ? -5.089 -5.998 9.344 1.00 94.38 92 LYS A C 1
ATOM 746 O O . LYS A 1 92 ? -4.689 -5.619 8.250 1.00 94.38 92 LYS A O 1
ATOM 751 N N . ILE A 1 93 ? -5.230 -5.191 10.393 1.00 94.69 93 ILE A N 1
ATOM 752 C CA . ILE A 1 93 ? -4.791 -3.793 10.388 1.00 94.69 93 ILE A CA 1
ATOM 753 C C . ILE A 1 93 ? -3.284 -3.737 10.142 1.00 94.69 93 ILE A C 1
ATOM 755 O O . ILE A 1 93 ? -2.856 -3.105 9.180 1.00 94.69 93 ILE A O 1
ATOM 759 N N . ASP A 1 94 ? -2.506 -4.460 10.946 1.00 92.81 94 ASP A N 1
ATOM 760 C CA . ASP A 1 94 ? -1.047 -4.485 10.855 1.00 92.81 94 ASP A CA 1
ATOM 761 C C . ASP A 1 94 ? -0.598 -5.038 9.487 1.00 92.81 94 ASP A C 1
ATOM 763 O O . ASP A 1 94 ? 0.226 -4.426 8.805 1.00 92.81 94 ASP A O 1
ATOM 767 N N . ALA A 1 95 ? -1.212 -6.130 9.013 1.00 93.50 95 ALA A N 1
ATOM 768 C CA . ALA A 1 95 ? -0.902 -6.699 7.700 1.00 93.50 95 ALA A CA 1
ATOM 769 C C . ALA A 1 95 ? -1.250 -5.751 6.540 1.00 93.50 95 ALA A C 1
ATOM 771 O O . ALA A 1 95 ? -0.479 -5.644 5.586 1.00 93.50 95 ALA A O 1
ATOM 772 N N . MET A 1 96 ? -2.373 -5.027 6.616 1.00 94.25 96 MET A N 1
ATOM 773 C CA . MET A 1 96 ? -2.708 -4.002 5.625 1.00 94.25 96 MET A CA 1
ATOM 774 C C . MET A 1 96 ? -1.711 -2.842 5.666 1.00 94.25 96 MET A C 1
ATOM 776 O O . MET A 1 96 ? -1.299 -2.373 4.611 1.00 94.25 96 MET A O 1
ATOM 780 N N . ILE A 1 97 ? -1.295 -2.383 6.848 1.00 93.19 97 ILE A N 1
ATOM 781 C CA . ILE A 1 97 ? -0.293 -1.314 6.979 1.00 93.19 97 ILE A CA 1
ATOM 782 C C . ILE A 1 97 ? 1.028 -1.738 6.333 1.00 93.19 97 ILE A C 1
ATOM 784 O O . ILE A 1 97 ? 1.580 -0.987 5.531 1.00 93.19 97 ILE A O 1
ATOM 788 N N . HIS A 1 98 ? 1.508 -2.954 6.596 1.00 92.12 98 HIS A N 1
ATOM 789 C CA . HIS A 1 98 ? 2.713 -3.475 5.942 1.00 92.12 98 HIS A CA 1
ATOM 790 C C . HIS A 1 98 ? 2.536 -3.612 4.429 1.00 92.12 98 HIS A C 1
ATOM 792 O O . HIS A 1 98 ? 3.425 -3.248 3.664 1.00 92.12 98 HIS A O 1
ATOM 798 N N . PHE A 1 99 ? 1.372 -4.088 3.988 1.00 93.69 99 PHE A N 1
ATOM 799 C CA . PHE A 1 99 ? 1.047 -4.209 2.574 1.00 93.69 99 PHE A CA 1
ATOM 800 C C . PHE A 1 99 ? 1.113 -2.859 1.843 1.00 93.69 99 PHE A C 1
ATOM 802 O O . PHE A 1 99 ? 1.693 -2.763 0.765 1.00 93.69 99 PHE A O 1
ATOM 809 N N . MET A 1 100 ? 0.548 -1.803 2.426 1.00 92.69 100 MET A N 1
ATOM 810 C CA . MET A 1 100 ? 0.498 -0.478 1.795 1.00 92.69 100 MET A CA 1
ATOM 811 C C . MET A 1 100 ? 1.852 0.226 1.771 1.00 92.69 100 MET A C 1
ATOM 813 O O . MET A 1 100 ? 2.079 1.094 0.9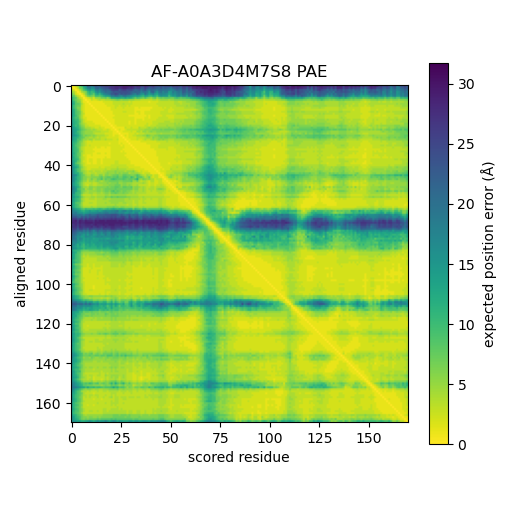30 1.00 92.69 100 MET A O 1
ATOM 817 N N . ASN A 1 101 ? 2.742 -0.140 2.691 1.00 92.88 101 ASN A N 1
ATOM 818 C CA . ASN A 1 101 ? 4.065 0.455 2.802 1.00 92.88 101 ASN A CA 1
ATOM 819 C C . ASN A 1 101 ? 5.149 -0.292 2.008 1.00 92.88 101 ASN A C 1
ATOM 821 O O . ASN A 1 101 ? 6.288 0.161 1.959 1.00 92.88 101 ASN A O 1
ATOM 825 N N . ASP A 1 102 ? 4.803 -1.399 1.349 1.00 92.62 102 ASP A N 1
ATOM 826 C CA . ASP A 1 102 ? 5.719 -2.167 0.509 1.00 92.62 102 ASP A CA 1
ATOM 827 C C . ASP A 1 102 ? 5.443 -1.900 -0.989 1.00 92.62 102 ASP A C 1
ATOM 829 O O . ASP A 1 102 ? 4.457 -2.405 -1.541 1.00 92.62 102 ASP A O 1
ATOM 833 N N . PRO A 1 103 ? 6.305 -1.124 -1.678 1.00 92.19 103 PRO A N 1
ATOM 834 C CA . PRO A 1 103 ? 6.117 -0.761 -3.077 1.00 92.19 103 PRO A CA 1
ATOM 835 C C . PRO A 1 103 ? 6.185 -1.956 -4.035 1.00 92.19 103 PRO A C 1
ATOM 837 O O . PRO A 1 103 ? 5.676 -1.851 -5.150 1.00 92.19 103 PRO A O 1
ATOM 840 N N . ALA A 1 104 ? 6.740 -3.103 -3.618 1.00 90.62 104 ALA A N 1
ATOM 841 C CA . ALA A 1 104 ? 6.766 -4.317 -4.437 1.00 90.62 104 ALA A CA 1
ATOM 842 C C . ALA A 1 104 ? 5.365 -4.921 -4.648 1.00 90.62 104 ALA A C 1
ATOM 844 O O . ALA A 1 104 ? 5.163 -5.755 -5.536 1.00 90.62 104 ALA A O 1
ATOM 845 N N . ASN A 1 105 ? 4.374 -4.496 -3.858 1.00 92.31 105 ASN A N 1
ATOM 846 C CA . ASN A 1 105 ? 2.983 -4.914 -4.021 1.00 92.31 105 ASN A CA 1
ATOM 847 C C . ASN A 1 105 ? 2.285 -4.218 -5.198 1.00 92.31 105 ASN A C 1
ATOM 849 O O . ASN A 1 105 ? 1.174 -4.606 -5.558 1.00 92.31 105 ASN A O 1
ATOM 853 N N . PHE A 1 106 ? 2.929 -3.232 -5.824 1.00 91.94 106 PHE A N 1
ATOM 854 C CA . PHE A 1 106 ? 2.359 -2.454 -6.917 1.00 91.94 106 PHE A CA 1
ATOM 855 C C . PHE A 1 106 ? 3.246 -2.560 -8.163 1.00 91.94 106 PHE A C 1
ATOM 857 O O . PHE A 1 106 ? 4.470 -2.551 -8.054 1.00 91.94 106 PHE A O 1
ATOM 864 N N . PHE A 1 107 ? 2.671 -2.651 -9.363 1.00 88.25 107 PHE A N 1
ATOM 865 C CA . PHE A 1 107 ? 3.455 -2.610 -10.609 1.00 88.25 107 PHE A CA 1
ATOM 866 C C . PHE A 1 107 ? 3.479 -1.204 -11.199 1.00 88.25 107 PHE A C 1
ATOM 868 O O . PHE A 1 107 ? 2.545 -0.435 -11.022 1.00 88.25 107 PHE A O 1
ATOM 875 N N . TYR A 1 108 ? 4.528 -0.874 -11.948 1.00 85.19 108 TYR A N 1
ATOM 876 C CA . TYR A 1 108 ? 4.626 0.393 -12.668 1.00 85.19 108 TYR A CA 1
ATOM 877 C C . TYR A 1 108 ? 3.711 0.385 -13.894 1.00 85.19 108 TYR A C 1
ATOM 879 O O . TYR A 1 108 ? 4.113 -0.009 -14.987 1.00 85.19 108 TYR A O 1
ATOM 887 N N . GLY A 1 109 ? 2.454 0.778 -13.709 1.00 75.19 109 GLY A N 1
ATOM 888 C CA . GLY A 1 109 ? 1.530 0.916 -14.822 1.00 75.19 109 GLY A CA 1
ATOM 889 C C . GLY A 1 109 ? 0.203 1.526 -14.417 1.00 75.19 109 GLY A C 1
ATOM 890 O O . GLY A 1 109 ? -0.379 1.199 -13.384 1.00 75.19 109 GLY A O 1
ATOM 891 N N . GLU A 1 110 ? -0.288 2.412 -15.271 1.00 63.44 110 GLU A N 1
ATOM 892 C CA . GLU A 1 110 ? -1.634 2.939 -15.145 1.00 63.44 110 GLU A CA 1
ATOM 893 C C . GLU A 1 110 ? -2.627 1.872 -15.606 1.00 63.44 110 GLU A C 1
ATOM 895 O O . GLU A 1 110 ? -2.567 1.365 -16.726 1.00 63.44 110 GLU A O 1
ATOM 900 N N . CYS A 1 111 ? -3.581 1.546 -14.746 1.00 62.25 111 CYS A N 1
ATOM 901 C CA . CYS A 1 111 ? -4.857 1.029 -15.213 1.00 62.25 111 CYS A CA 1
ATOM 902 C C . CYS A 1 111 ? -5.807 2.228 -15.301 1.00 62.25 111 CYS A C 1
ATOM 904 O O . CYS A 1 111 ? -5.688 3.138 -14.485 1.00 62.25 111 CYS A O 1
ATOM 906 N N . GLY A 1 112 ? -6.675 2.245 -16.321 1.00 70.12 112 GLY A N 1
ATOM 907 C CA . GLY A 1 112 ? -7.516 3.383 -16.710 1.00 70.12 112 GLY A CA 1
ATOM 908 C C . GLY A 1 112 ? -8.477 3.889 -15.625 1.00 70.12 112 GLY A C 1
ATOM 909 O O . GLY A 1 112 ? -8.174 3.922 -14.438 1.00 70.12 112 GLY A O 1
ATOM 910 N N . THR A 1 113 ? -9.666 4.349 -16.009 1.00 74.12 113 THR A N 1
ATOM 911 C CA . THR A 1 113 ? -10.601 4.933 -15.036 1.00 74.12 113 THR A CA 1
ATOM 912 C C . THR A 1 113 ? -10.961 3.926 -13.939 1.00 74.12 113 THR A C 1
ATOM 914 O O . THR A 1 113 ? -11.635 2.932 -14.203 1.00 74.12 113 THR A O 1
ATOM 917 N N . GLN A 1 114 ? -10.523 4.203 -12.708 1.00 75.62 114 GLN A N 1
ATOM 918 C CA . GLN A 1 114 ? -10.831 3.380 -11.542 1.00 75.62 114 GLN A CA 1
ATOM 919 C C . GLN A 1 114 ? -12.346 3.357 -11.325 1.00 75.62 114 GLN A C 1
ATOM 921 O O . GLN A 1 114 ? -12.975 4.414 -11.235 1.00 75.62 114 GLN A O 1
ATOM 926 N N . ILE A 1 115 ? -12.931 2.162 -11.220 1.00 80.38 115 ILE A N 1
ATOM 927 C CA . ILE A 1 115 ? -14.316 1.973 -10.776 1.00 80.38 115 ILE A CA 1
ATOM 928 C C . ILE A 1 115 ? -14.246 1.458 -9.344 1.00 80.38 115 ILE A C 1
ATOM 930 O O . ILE A 1 115 ? -13.958 0.278 -9.139 1.00 80.38 115 ILE A O 1
ATOM 934 N N . PRO A 1 116 ? -14.465 2.314 -8.338 1.00 83.31 116 PRO A N 1
ATOM 935 C CA . PRO A 1 116 ? -14.263 1.886 -6.972 1.00 83.31 116 PRO A CA 1
ATOM 936 C C . PRO A 1 116 ? -15.411 1.000 -6.465 1.00 83.31 116 PRO A C 1
ATOM 938 O O . PRO A 1 116 ? -16.579 1.201 -6.816 1.00 83.31 116 PRO A O 1
ATOM 941 N N . GLU A 1 117 ? -15.074 0.048 -5.599 1.00 86.69 117 GLU A N 1
ATOM 942 C CA . GLU A 1 117 ? -15.952 -1.054 -5.170 1.00 86.69 117 GLU A CA 1
ATOM 943 C C . GLU A 1 117 ? -15.938 -1.307 -3.660 1.00 86.69 117 GLU A C 1
ATOM 945 O O . GLU A 1 117 ? -16.868 -1.924 -3.129 1.00 86.69 117 GLU A O 1
ATOM 950 N N . ALA A 1 118 ? -14.895 -0.850 -2.964 1.00 90.88 118 ALA A N 1
ATOM 951 C CA . ALA A 1 118 ? -14.760 -0.953 -1.517 1.00 90.88 118 ALA A CA 1
ATOM 952 C C . ALA A 1 118 ? -13.753 0.071 -0.982 1.00 90.88 118 ALA A C 1
ATOM 954 O O . ALA A 1 118 ? -12.975 0.648 -1.741 1.00 90.88 118 ALA A O 1
ATOM 955 N N . HIS A 1 119 ? -13.731 0.270 0.334 1.00 93.25 119 HIS A N 1
ATOM 956 C CA . HIS A 1 119 ? -12.643 0.976 0.997 1.00 93.25 119 HIS A CA 1
ATOM 957 C C . HIS A 1 119 ? -12.378 0.459 2.413 1.00 93.25 119 HIS A C 1
ATOM 959 O O . HIS A 1 119 ? -13.245 -0.154 3.031 1.00 93.25 119 HIS A O 1
ATOM 965 N N . ILE A 1 120 ? -11.187 0.744 2.936 1.00 95.94 120 ILE A N 1
ATOM 966 C CA . ILE A 1 120 ? -10.872 0.647 4.364 1.00 95.94 120 ILE A CA 1
ATOM 967 C C . ILE A 1 120 ? -10.708 2.060 4.906 1.00 95.94 120 ILE A C 1
ATOM 969 O O . ILE A 1 120 ? -9.977 2.861 4.328 1.00 95.94 120 ILE A O 1
ATOM 973 N N . LEU A 1 121 ? -11.372 2.354 6.018 1.00 96.06 121 LEU A N 1
ATOM 974 C CA . LEU A 1 121 ? -11.148 3.566 6.798 1.00 96.06 121 LEU A CA 1
ATOM 975 C C . LEU A 1 121 ? -10.297 3.210 8.012 1.00 96.06 121 LEU A C 1
ATOM 977 O O . LEU A 1 121 ? -10.667 2.314 8.771 1.00 96.06 121 LEU A O 1
ATOM 981 N N . PHE A 1 122 ? -9.179 3.907 8.184 1.00 97.44 122 PHE A N 1
ATOM 982 C CA . PHE A 1 122 ? -8.296 3.787 9.340 1.00 97.44 122 PHE A CA 1
ATOM 983 C C . PHE A 1 122 ? -8.551 4.925 10.316 1.00 97.44 122 PHE A C 1
ATOM 985 O O . PHE A 1 122 ? -8.685 6.082 9.905 1.00 97.44 122 PHE A O 1
ATOM 992 N N . PHE A 1 123 ? -8.572 4.601 11.605 1.00 97.69 123 PHE A N 1
ATOM 993 C CA . PHE A 1 123 ? -8.854 5.545 12.673 1.00 97.69 123 PHE A CA 1
ATOM 994 C C . PHE A 1 123 ? -7.754 5.556 13.733 1.00 97.69 123 PHE A C 1
ATOM 996 O O . PHE A 1 123 ? -7.066 4.562 13.964 1.00 97.69 123 PHE A O 1
ATOM 1003 N N . SER A 1 124 ? -7.626 6.715 14.372 1.00 96.69 124 SER A N 1
ATOM 1004 C CA . SER A 1 124 ? -6.803 6.967 15.547 1.00 96.69 124 SER A CA 1
ATOM 1005 C C . SER A 1 124 ? -7.580 7.853 16.506 1.00 96.69 124 SER A C 1
ATOM 1007 O O . SER A 1 124 ? -8.041 8.935 16.130 1.00 96.69 124 SER A O 1
ATOM 1009 N N . GLN A 1 125 ? -7.778 7.397 17.736 1.00 95.12 125 GLN A N 1
ATOM 1010 C CA . GLN A 1 125 ? -8.537 8.078 18.782 1.00 95.12 125 GLN A CA 1
ATOM 1011 C C . GLN A 1 125 ? -9.929 8.521 18.294 1.00 95.12 125 GLN A C 1
ATOM 1013 O O . GLN A 1 125 ? -10.395 9.627 18.580 1.00 95.12 125 GLN A O 1
ATOM 1018 N N . GLY A 1 126 ? -10.581 7.667 17.496 1.00 93.06 126 GLY A N 1
ATOM 1019 C CA . GLY A 1 126 ? -11.895 7.931 16.899 1.00 93.06 126 GLY A CA 1
ATOM 1020 C C . GLY A 1 126 ? -11.909 8.921 15.726 1.00 93.06 126 GLY A C 1
ATOM 1021 O O . GLY A 1 126 ? -12.986 9.258 15.238 1.00 93.06 126 GLY A O 1
ATOM 1022 N N . LYS A 1 127 ? -10.751 9.391 15.248 1.00 95.56 127 LYS A N 1
ATOM 1023 C CA . LYS A 1 127 ? -10.632 10.249 14.058 1.00 95.56 127 LYS A CA 1
ATOM 1024 C C . LYS A 1 127 ? -10.124 9.445 12.873 1.00 95.56 127 LYS A C 1
ATOM 1026 O O . LYS A 1 127 ? -9.173 8.688 13.023 1.00 95.56 127 LYS A O 1
ATOM 1031 N N . GLN A 1 128 ? -10.727 9.626 11.700 1.00 96.00 128 GLN A N 1
ATOM 1032 C CA . GLN A 1 128 ? -10.216 9.021 10.471 1.00 96.00 128 GLN A CA 1
ATOM 1033 C C . GLN A 1 128 ? -8.858 9.645 10.129 1.00 96.00 128 GLN A C 1
ATOM 1035 O O . GLN A 1 128 ? -8.763 10.865 9.989 1.00 96.00 128 GLN A O 1
ATOM 1040 N N . VAL A 1 129 ? -7.834 8.808 9.986 1.00 96.19 129 VAL A N 1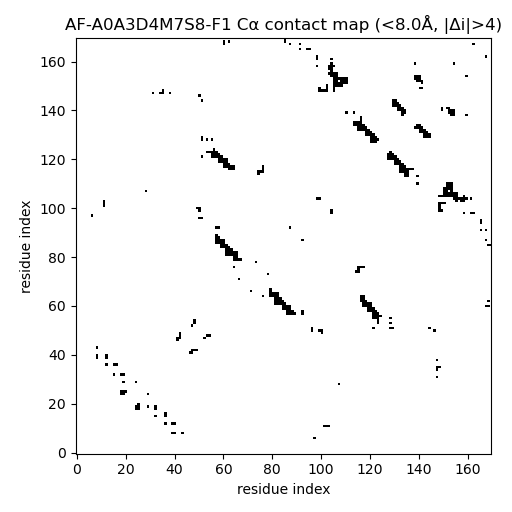
ATOM 1041 C CA . VAL A 1 129 ? -6.466 9.227 9.635 1.00 96.19 129 VAL A CA 1
ATOM 1042 C C . VAL A 1 129 ? -6.096 8.848 8.211 1.00 96.19 129 VAL A C 1
ATOM 1044 O O . VAL A 1 129 ? -5.279 9.524 7.595 1.00 96.19 129 VAL A O 1
ATOM 1047 N N . ALA A 1 130 ? -6.733 7.807 7.667 1.00 96.38 130 ALA A N 1
ATOM 1048 C CA . ALA A 1 130 ? -6.551 7.431 6.278 1.00 96.38 130 ALA A CA 1
ATOM 1049 C C . ALA A 1 130 ? -7.727 6.645 5.695 1.00 96.38 130 ALA A C 1
ATOM 1051 O O . ALA A 1 130 ? -8.558 6.083 6.413 1.00 96.38 130 ALA A O 1
ATOM 1052 N N . ARG A 1 131 ? -7.762 6.596 4.367 1.00 94.56 131 ARG A N 1
ATOM 1053 C CA . ARG A 1 131 ? -8.690 5.827 3.546 1.00 94.56 131 ARG A CA 1
ATOM 1054 C C . ARG A 1 131 ? -7.906 5.083 2.468 1.00 94.56 131 ARG A C 1
ATOM 1056 O O . ARG A 1 131 ? -7.058 5.664 1.801 1.00 94.56 131 ARG A O 1
ATOM 1063 N N . VAL A 1 132 ? -8.220 3.806 2.295 1.00 93.88 132 VAL A N 1
ATOM 1064 C CA . VAL A 1 132 ? -7.743 2.964 1.189 1.00 93.88 132 VAL A CA 1
ATOM 1065 C C . VAL A 1 132 ? -8.927 2.649 0.318 1.00 93.88 132 VAL A C 1
ATOM 1067 O O . VAL A 1 132 ? -9.907 2.113 0.821 1.00 93.88 132 VAL A O 1
ATOM 1070 N N . VAL A 1 133 ? -8.848 2.936 -0.967 1.00 91.12 133 VAL A N 1
ATOM 1071 C CA . VAL A 1 133 ? -9.911 2.654 -1.924 1.00 91.12 133 VAL A CA 1
ATOM 1072 C C . VAL A 1 133 ? -9.503 1.466 -2.779 1.00 91.12 133 VAL A C 1
ATOM 1074 O O . VAL A 1 133 ? -8.407 1.451 -3.321 1.00 91.12 133 VAL A O 1
ATOM 1077 N N . PHE A 1 134 ? -10.397 0.489 -2.914 1.00 90.56 134 PHE A N 1
ATOM 1078 C CA . PHE A 1 134 ? -10.244 -0.647 -3.816 1.00 90.56 134 PHE A CA 1
ATOM 1079 C C . PHE A 1 134 ? -11.155 -0.466 -5.026 1.00 90.56 134 PHE A C 1
ATOM 1081 O O . PHE A 1 134 ? -12.339 -0.143 -4.878 1.00 90.56 134 PHE A O 1
ATOM 1088 N N . ALA A 1 135 ? -10.616 -0.716 -6.212 1.00 86.88 135 ALA A N 1
ATOM 1089 C CA . ALA A 1 135 ? -11.306 -0.597 -7.486 1.00 86.88 135 ALA A CA 1
ATOM 1090 C C . ALA A 1 135 ? -11.025 -1.803 -8.392 1.00 86.88 135 ALA A C 1
ATOM 1092 O O . ALA A 1 135 ? -10.029 -2.509 -8.211 1.00 86.88 135 ALA A O 1
ATOM 1093 N N . CYS A 1 136 ? -11.906 -2.010 -9.374 1.00 83.50 136 CYS A N 1
ATOM 1094 C CA . CYS A 1 136 ? -11.735 -2.981 -10.458 1.00 83.50 136 CYS A CA 1
ATOM 1095 C C . CYS A 1 136 ? -11.423 -4.404 -9.952 1.00 83.50 136 CYS A C 1
ATOM 1097 O O . CYS A 1 136 ? -10.373 -4.968 -10.269 1.00 83.50 136 CYS A O 1
ATOM 1099 N N . GLY A 1 137 ? -12.298 -4.976 -9.119 1.00 82.12 137 GLY A N 1
ATOM 1100 C CA . GLY A 1 137 ? -12.090 -6.293 -8.506 1.00 82.12 137 GLY A CA 1
ATOM 1101 C C . GLY A 1 137 ? -10.868 -6.354 -7.587 1.00 82.12 137 GLY A C 1
ATOM 1102 O O . GLY A 1 137 ? -10.130 -7.334 -7.613 1.00 82.12 137 GLY A O 1
ATOM 1103 N N . HIS A 1 138 ? -10.613 -5.274 -6.839 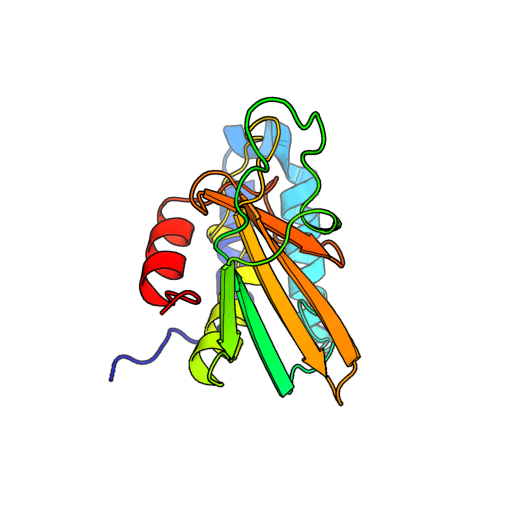1.00 84.81 138 HIS A N 1
ATOM 1104 C CA . HIS A 1 138 ? -9.462 -5.099 -5.935 1.00 84.81 138 HIS A CA 1
ATOM 1105 C C . HIS A 1 138 ? -8.084 -5.110 -6.614 1.00 84.81 138 HIS A C 1
ATOM 1107 O O . HIS A 1 138 ? -7.078 -5.063 -5.914 1.00 84.81 138 HIS A O 1
ATOM 1113 N N . SER A 1 139 ? -8.017 -5.115 -7.949 1.00 85.62 139 SER A N 1
ATOM 1114 C CA . SER A 1 139 ? -6.751 -5.044 -8.700 1.00 85.62 139 SER A CA 1
ATOM 1115 C C . SER A 1 139 ? -6.133 -3.644 -8.717 1.00 85.62 139 SER A C 1
ATOM 1117 O O . SER A 1 139 ? -4.956 -3.491 -9.051 1.00 85.62 139 SER A O 1
ATOM 1119 N N . GLN A 1 140 ? -6.923 -2.631 -8.347 1.00 88.88 140 GLN A N 1
ATOM 1120 C CA . GLN A 1 140 ? -6.481 -1.255 -8.200 1.00 88.88 140 GLN A CA 1
ATOM 1121 C C . GLN A 1 140 ? -6.702 -0.739 -6.783 1.00 88.88 140 GLN A C 1
ATOM 1123 O O . GLN A 1 140 ? -7.779 -0.919 -6.209 1.00 88.88 140 GLN A O 1
ATOM 1128 N N . ILE A 1 141 ? -5.698 -0.047 -6.251 1.00 90.56 141 ILE A N 1
ATOM 1129 C CA . ILE A 1 141 ? -5.720 0.555 -4.924 1.00 90.56 141 ILE A CA 1
ATOM 1130 C C . ILE A 1 141 ? -5.270 2.012 -4.991 1.00 90.56 141 ILE A C 1
ATOM 1132 O O . ILE A 1 141 ? -4.295 2.347 -5.658 1.00 90.56 141 ILE A O 1
ATOM 1136 N N . SER A 1 142 ? -5.970 2.886 -4.279 1.00 90.00 142 SER A N 1
ATOM 1137 C CA . SER A 1 142 ? -5.563 4.276 -4.063 1.00 90.00 142 SER A CA 1
ATOM 1138 C C . SER A 1 142 ? -5.711 4.670 -2.594 1.00 90.00 142 SER A C 1
ATOM 1140 O O . SER A 1 142 ? -6.376 3.982 -1.815 1.00 90.00 142 SER A O 1
ATOM 1142 N N . TYR A 1 143 ? -5.047 5.759 -2.203 1.00 91.25 143 TYR A N 1
ATOM 1143 C CA . TYR A 1 143 ? -4.891 6.150 -0.804 1.00 91.25 143 TYR A CA 1
ATOM 1144 C C . TYR A 1 143 ? -5.187 7.620 -0.578 1.00 91.25 143 TYR A C 1
ATOM 1146 O O . TYR A 1 143 ? -4.861 8.468 -1.404 1.00 91.25 143 TYR A O 1
ATOM 1154 N N . GLU A 1 144 ? -5.722 7.909 0.600 1.00 91.69 144 GLU A N 1
ATOM 1155 C CA . GLU A 1 144 ? -5.841 9.256 1.137 1.00 91.69 144 GLU A CA 1
ATOM 1156 C C . GLU A 1 144 ? -5.409 9.244 2.611 1.00 91.69 144 GLU A C 1
ATOM 1158 O O . GLU A 1 144 ? -6.029 8.529 3.399 1.00 91.69 144 GLU A O 1
ATOM 1163 N N . PRO A 1 145 ? -4.376 10.006 3.018 1.00 91.31 145 PRO A N 1
ATOM 1164 C CA . PRO A 1 145 ? -3.516 10.829 2.164 1.00 91.31 145 PRO A CA 1
ATOM 1165 C C . PRO A 1 145 ? -2.718 9.991 1.152 1.00 91.31 145 PRO A C 1
ATOM 1167 O O . PRO A 1 145 ? -2.507 8.797 1.349 1.00 91.31 145 PRO A O 1
ATOM 1170 N N . GLU A 1 146 ? -2.275 10.616 0.063 1.00 89.12 146 GLU A N 1
ATOM 1171 C CA . GLU A 1 146 ? -1.443 9.936 -0.932 1.00 89.12 146 GLU A CA 1
ATOM 1172 C C . GLU A 1 146 ? -0.121 9.454 -0.314 1.00 89.12 146 GLU A C 1
ATOM 1174 O O . GLU A 1 146 ? 0.464 10.107 0.553 1.00 89.12 146 GLU A O 1
ATOM 1179 N N . THR A 1 147 ? 0.364 8.306 -0.788 1.00 87.88 147 THR A N 1
ATOM 1180 C CA . THR A 1 147 ? 1.653 7.729 -0.391 1.00 87.88 147 THR A CA 1
ATOM 1181 C C . THR A 1 147 ? 2.513 7.456 -1.626 1.00 87.88 147 THR A C 1
ATOM 1183 O O . THR A 1 147 ? 1.993 6.951 -2.630 1.00 87.88 147 THR A O 1
ATOM 1186 N N . PRO A 1 148 ? 3.834 7.729 -1.568 1.00 88.81 148 PRO A N 1
ATOM 1187 C CA . PRO A 1 148 ? 4.748 7.438 -2.671 1.00 88.81 148 PRO A CA 1
ATOM 1188 C C . PRO A 1 148 ? 4.928 5.934 -2.930 1.00 88.81 148 PRO A C 1
ATOM 1190 O O . PRO A 1 148 ? 5.557 5.565 -3.918 1.00 88.81 148 PRO A O 1
ATOM 1193 N N . MET A 1 149 ? 4.407 5.062 -2.059 1.00 90.69 149 MET A N 1
ATOM 1194 C CA . MET A 1 149 ? 4.550 3.607 -2.184 1.00 90.69 149 MET A CA 1
ATOM 1195 C C . MET A 1 149 ? 3.730 3.016 -3.337 1.00 90.69 149 MET A C 1
ATOM 1197 O O . MET A 1 149 ? 4.070 1.956 -3.851 1.00 90.69 149 MET A O 1
ATOM 1201 N N . THR A 1 150 ? 2.673 3.701 -3.775 1.00 86.62 150 THR A N 1
ATOM 1202 C CA . THR A 1 150 ? 1.792 3.212 -4.845 1.00 86.62 150 THR A CA 1
ATOM 1203 C C . THR A 1 150 ? 2.346 3.499 -6.230 1.00 86.62 150 THR A C 1
ATOM 1205 O O . THR A 1 150 ? 2.583 4.651 -6.587 1.00 86.62 150 THR A O 1
ATOM 1208 N N . ASN A 1 151 ? 2.417 2.467 -7.066 1.00 81.25 151 ASN A N 1
ATOM 1209 C CA . ASN A 1 151 ? 2.850 2.580 -8.459 1.00 81.25 151 ASN A CA 1
ATOM 1210 C C . ASN A 1 151 ? 1.618 2.773 -9.353 1.00 81.25 151 ASN A C 1
ATOM 1212 O O . ASN A 1 151 ? 1.216 1.864 -10.063 1.00 81.25 151 ASN A O 1
ATOM 1216 N N . PHE A 1 152 ? 0.941 3.922 -9.256 1.00 78.06 152 PHE A N 1
ATOM 1217 C CA . PHE A 1 152 ? -0.293 4.215 -10.022 1.00 78.06 152 PHE A CA 1
ATOM 1218 C C . PHE A 1 152 ? -1.500 3.304 -9.706 1.00 78.06 152 PHE A C 1
ATOM 1220 O O . PHE A 1 152 ? -2.515 3.306 -10.404 1.00 78.06 152 PHE A O 1
ATOM 1227 N N . GLY A 1 153 ? -1.413 2.548 -8.612 1.00 76.38 153 GLY A N 1
ATOM 1228 C CA . GLY A 1 153 ? -2.519 1.805 -8.019 1.00 76.38 153 GLY A CA 1
ATOM 1229 C C . GLY A 1 153 ? -2.678 0.363 -8.477 1.00 76.38 153 GLY A C 1
ATOM 1230 O O . GLY A 1 153 ? -3.416 -0.364 -7.828 1.00 76.38 153 GLY A O 1
ATOM 1231 N N . GLY A 1 154 ? -1.999 -0.090 -9.531 1.00 89.12 154 GLY A N 1
ATOM 1232 C CA . GLY A 1 154 ? -2.093 -1.478 -9.988 1.00 89.12 154 GLY A CA 1
ATOM 1233 C C . GLY A 1 154 ? -1.351 -2.463 -9.078 1.00 89.12 154 GLY A C 1
ATOM 1234 O O . GLY A 1 154 ? -0.203 -2.214 -8.712 1.00 89.12 154 GLY A O 1
ATOM 1235 N N . LEU A 1 155 ? -1.983 -3.588 -8.727 1.00 90.88 155 LEU A N 1
ATOM 1236 C CA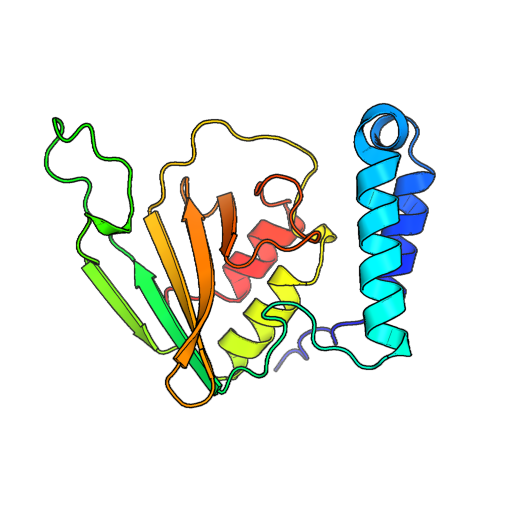 . LEU A 1 155 ? -1.357 -4.646 -7.923 1.00 90.88 155 LEU A CA 1
ATOM 1237 C C . LEU A 1 155 ? -0.453 -5.558 -8.744 1.00 90.88 155 LEU A C 1
ATOM 1239 O O . LEU A 1 155 ? -0.886 -6.118 -9.749 1.00 90.88 155 LEU A O 1
ATOM 1243 N N . SER A 1 156 ? 0.783 -5.757 -8.281 1.00 91.25 156 SER A N 1
ATOM 1244 C CA . SER A 1 156 ? 1.663 -6.803 -8.817 1.00 91.25 156 SER A CA 1
ATOM 1245 C C . SER A 1 156 ? 1.124 -8.194 -8.462 1.00 91.25 156 SER A C 1
ATOM 1247 O O . SER A 1 156 ? 0.293 -8.330 -7.562 1.00 91.25 156 SER A O 1
ATOM 1249 N N . ASP A 1 157 ? 1.644 -9.254 -9.087 1.00 90.62 157 ASP A N 1
ATOM 1250 C CA . ASP A 1 157 ? 1.288 -10.632 -8.708 1.00 90.62 157 ASP A CA 1
ATOM 1251 C C . ASP A 1 157 ? 1.578 -10.910 -7.223 1.00 90.62 157 ASP A C 1
ATOM 1253 O O . ASP A 1 157 ? 0.827 -11.608 -6.539 1.00 90.62 157 ASP A O 1
ATOM 1257 N N . ILE A 1 158 ? 2.660 -10.333 -6.693 1.00 90.88 158 ILE A N 1
ATOM 1258 C CA . ILE A 1 158 ? 3.014 -10.422 -5.271 1.00 90.88 158 ILE A CA 1
ATOM 1259 C C . ILE A 1 158 ? 1.958 -9.702 -4.428 1.00 90.88 158 ILE A C 1
ATOM 1261 O O . ILE A 1 158 ? 1.475 -10.260 -3.441 1.00 90.88 158 ILE A O 1
ATOM 1265 N N . GLY A 1 159 ? 1.576 -8.488 -4.833 1.00 92.25 159 GLY A N 1
ATOM 1266 C CA . GLY A 1 159 ? 0.551 -7.701 -4.160 1.00 92.25 159 GLY A CA 1
ATOM 1267 C C . GLY A 1 159 ? -0.807 -8.399 -4.146 1.00 92.25 159 GLY A C 1
ATOM 1268 O O . GLY A 1 159 ? -1.402 -8.557 -3.083 1.00 92.25 159 GLY A O 1
ATOM 1269 N N . GLY A 1 160 ? -1.270 -8.896 -5.294 1.00 92.56 160 GLY A N 1
ATOM 1270 C CA . GLY A 1 160 ? -2.528 -9.638 -5.402 1.00 92.56 160 GLY A CA 1
ATOM 1271 C C . GLY A 1 160 ? -2.564 -10.843 -4.461 1.00 92.56 160 GLY A C 1
ATOM 1272 O O . GLY A 1 160 ? -3.488 -10.977 -3.661 1.00 92.56 160 GLY A O 1
ATOM 1273 N N . ASN A 1 161 ? -1.501 -11.655 -4.461 1.00 92.69 161 ASN A N 1
ATOM 1274 C CA . ASN A 1 161 ? -1.392 -12.814 -3.573 1.00 92.69 161 ASN A CA 1
ATOM 1275 C C . ASN A 1 161 ? -1.387 -12.431 -2.085 1.00 92.69 161 ASN A C 1
ATOM 1277 O O . ASN A 1 161 ? -2.046 -13.090 -1.281 1.00 92.69 161 ASN A O 1
ATOM 1281 N N . LYS A 1 162 ? -0.661 -11.374 -1.694 1.00 92.88 162 LYS A N 1
ATOM 1282 C CA . LYS A 1 162 ? -0.655 -10.898 -0.300 1.00 92.88 162 LYS A CA 1
ATOM 1283 C C . LYS A 1 162 ? -2.027 -10.370 0.113 1.00 92.88 162 LYS A C 1
ATOM 1285 O O . LYS A 1 162 ? -2.510 -10.720 1.188 1.00 92.88 162 LYS A O 1
ATOM 1290 N N . LEU A 1 163 ? -2.688 -9.582 -0.734 1.00 93.06 163 LEU A N 1
ATOM 1291 C CA . LEU A 1 163 ? -4.025 -9.064 -0.444 1.00 93.06 163 LEU A CA 1
ATOM 1292 C C . LEU A 1 163 ? -5.042 -10.204 -0.277 1.00 93.06 163 LEU A C 1
ATOM 1294 O O . LEU A 1 163 ? -5.842 -10.194 0.664 1.00 93.06 163 LEU A O 1
ATOM 1298 N N . ASP A 1 164 ? -4.941 -11.232 -1.121 1.00 91.75 164 ASP A N 1
ATOM 1299 C CA . ASP A 1 164 ? -5.725 -12.461 -1.022 1.00 91.75 164 ASP A CA 1
ATOM 1300 C C . ASP A 1 164 ? -5.408 -13.295 0.219 1.00 91.75 164 ASP A C 1
ATOM 1302 O O . ASP A 1 164 ? -6.238 -14.102 0.624 1.00 91.75 164 ASP A O 1
ATOM 1306 N N . GLN A 1 165 ? -4.250 -13.138 0.857 1.00 92.19 165 GLN A N 1
ATOM 1307 C CA . GLN A 1 165 ? -3.970 -13.764 2.151 1.00 92.19 165 GLN A CA 1
ATOM 1308 C C . GLN A 1 165 ? -4.584 -12.961 3.301 1.00 92.19 165 GLN A C 1
ATOM 1310 O O . GLN A 1 165 ? -5.163 -13.551 4.215 1.00 92.19 165 GLN A O 1
ATOM 1315 N N . ILE A 1 166 ? -4.523 -11.627 3.232 1.00 93.75 166 ILE A N 1
ATOM 1316 C CA . ILE A 1 166 ? -5.081 -10.730 4.255 1.00 93.75 166 ILE A CA 1
ATOM 1317 C C . ILE A 1 166 ? -6.616 -10.829 4.294 1.00 93.75 166 ILE A C 1
ATOM 1319 O O . ILE A 1 166 ? -7.211 -10.874 5.377 1.00 93.75 166 ILE A O 1
ATOM 1323 N N . LYS A 1 167 ? -7.265 -10.871 3.119 1.00 90.00 167 LYS A N 1
ATOM 1324 C CA . LYS A 1 167 ? -8.733 -10.889 2.935 1.00 90.00 167 LYS A CA 1
ATOM 1325 C C . LYS A 1 167 ? -9.442 -9.904 3.874 1.00 90.00 167 LYS A C 1
ATOM 1327 O O . LYS A 1 167 ? -10.191 -10.342 4.757 1.00 90.00 167 LYS A O 1
ATOM 1332 N N . PRO A 1 168 ? -9.246 -8.580 3.724 1.00 86.06 168 PRO A N 1
ATOM 1333 C CA . PRO A 1 168 ? -9.888 -7.592 4.597 1.00 86.06 168 PRO A CA 1
ATOM 1334 C C . PRO A 1 168 ? -11.428 -7.630 4.530 1.00 86.06 168 PRO A C 1
ATOM 1336 O O . PRO A 1 168 ? -12.097 -7.124 5.421 1.00 86.06 168 PRO A O 1
ATOM 1339 N N . TRP A 1 169 ? -11.999 -8.275 3.510 1.00 85.31 169 TRP A N 1
ATOM 1340 C CA . TRP A 1 169 ? -13.442 -8.450 3.324 1.00 85.31 169 TRP A CA 1
ATOM 1341 C C . TRP A 1 169 ? -14.060 -9.665 4.042 1.00 85.31 169 TRP A C 1
ATOM 1343 O O . TRP A 1 169 ? -15.265 -9.880 3.901 1.00 85.31 169 TRP A O 1
ATOM 1353 N N . LYS A 1 170 ? -13.278 -10.492 4.748 1.00 73.88 170 LYS A N 1
ATOM 1354 C CA . LYS A 1 170 ? -13.776 -11.692 5.454 1.00 73.88 170 LYS A CA 1
ATOM 1355 C C . LYS A 1 170 ? -13.583 -11.640 6.957 1.00 73.88 170 LYS A C 1
ATOM 1357 O O . LYS A 1 170 ? -12.659 -10.933 7.406 1.00 73.88 170 LYS A O 1
#

pLDDT: mean 85.36, std 13.35, range [37.59, 97.69]

Foldseek 3Di:
DDPDPPLDLVVLLVVLVVLCVDPVCCVPCVVLSVVLSVVSVCCVVVVADAPVSDDFDWKKKFFDFDPPPPPPPDLDSVPTDTPDMDIDDPVLVVLVSSLQSRLLQADQDADPDFRWTIKMFTDDPRHTSKMWTAGDPSQFIAIVVGHSSHNNGGGDPVNVVSCVVSPSVD

Sequence (170 aa):
MDEQPEYNIEQIVDTLRKELLDTALVENFEIMIEHKIRYLSYANCDNSLLFPNQEVDSAVYMGGYALNELNSNDFRLESRKPGFATILCKEKIDAMIHFMNDPANFFYGECGTQIPEAHILFFSQGKQVARVVFACGHSQISYEPETPMTNFGGLSDIGGNKLDQIKPWK

Solvent-accessible surface area (backbone atoms only — not comparable to full-atom values): 9685 Å² total; per-residue (Å²): 131,82,78,75,79,75,86,50,66,66,62,52,42,55,50,51,58,52,47,68,70,36,66,82,49,36,80,79,41,42,73,59,51,53,50,38,43,51,52,53,51,49,28,67,74,68,69,47,64,57,72,63,60,55,76,72,77,47,37,37,30,34,28,59,43,57,77,65,73,100,73,61,93,68,74,56,64,89,82,38,61,64,65,44,75,44,77,51,52,68,70,49,49,54,51,48,39,49,52,62,63,37,42,74,28,26,33,92,44,80,66,75,89,76,50,61,45,34,35,37,43,33,21,33,96,90,37,78,56,28,38,38,40,26,11,64,91,65,44,26,45,50,54,40,69,78,61,77,38,56,29,68,22,24,49,19,77,63,23,49,54,51,52,67,68,60,37,76,90,109

Radius of gyration: 16.58 Å; Cα contacts (8 Å, |Δi|>4): 264; chains: 1; bounding box: 49×31×38 Å

Nearest PDB structures (foldseek):
  7tif-assembly6_F  TM=2.555E-01  e=1.503E-01  Saccharomyces cerevisiae
  8j6v-assembly2_B  TM=2.769E-01  e=3.236E-01  Saccharomyces cerevisiae
  7tif-assembly10_J  TM=2.841E-01  e=9.924E-01  Saccharomyces cerevisiae
  7wfx-assembly2_B  TM=3.089E-01  e=1.414E+00  Kluyveromyces lactis NRRL Y-1140
  3frm-assembly3_E  TM=2.143E-01  e=2.404E+00  Staphylococcus epidermidis ATCC 12228